Protein AF-A0A968J7J4-F1 (afdb_monomer_lite)

Structure (mmCIF, N/CA/C/O backbone):
data_AF-A0A968J7J4-F1
#
_entry.id   AF-A0A968J7J4-F1
#
loop_
_atom_site.group_PDB
_atom_site.id
_atom_site.type_symbol
_atom_site.label_atom_id
_atom_site.label_alt_id
_atom_site.label_comp_id
_atom_site.label_asym_id
_atom_site.label_entity_id
_atom_site.label_seq_id
_atom_site.pdbx_PDB_ins_code
_atom_site.Cartn_x
_atom_site.Cartn_y
_atom_site.Cartn_z
_atom_site.occupancy
_atom_site.B_iso_or_equiv
_atom_site.auth_seq_id
_atom_site.auth_comp_id
_atom_site.auth_asym_id
_atom_site.auth_atom_id
_atom_site.pdbx_PDB_model_num
ATOM 1 N N . MET A 1 1 ? -10.344 0.144 -3.685 1.00 91.56 1 MET A N 1
ATOM 2 C CA . MET A 1 1 ? -10.390 0.322 -2.217 1.00 91.56 1 MET A CA 1
ATOM 3 C C . MET A 1 1 ? -11.624 1.081 -1.724 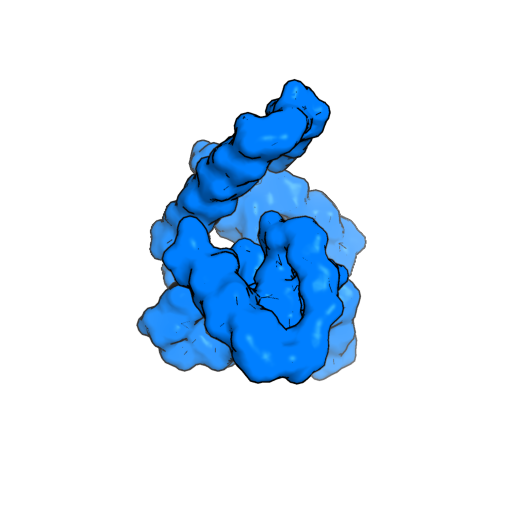1.00 91.56 1 MET A C 1
ATOM 5 O O . MET A 1 1 ? -12.425 0.442 -1.065 1.00 91.56 1 MET A O 1
ATOM 9 N N . ILE A 1 2 ? -11.866 2.361 -2.071 1.00 95.31 2 ILE A N 1
ATOM 10 C CA . ILE A 1 2 ? -13.029 3.132 -1.540 1.00 95.31 2 ILE A CA 1
ATOM 11 C C . ILE A 1 2 ? -14.378 2.411 -1.717 1.00 95.31 2 ILE A C 1
ATOM 13 O O . ILE A 1 2 ? -15.154 2.339 -0.773 1.00 95.31 2 ILE A O 1
ATOM 17 N N . ALA A 1 3 ? -14.653 1.856 -2.903 1.00 95.50 3 ALA A N 1
ATOM 18 C CA . ALA A 1 3 ? -15.902 1.131 -3.153 1.00 95.50 3 ALA A CA 1
ATOM 19 C C . ALA A 1 3 ? -16.084 -0.084 -2.220 1.00 95.50 3 ALA A C 1
ATOM 21 O O . ALA A 1 3 ? -17.166 -0.275 -1.678 1.00 95.50 3 ALA A O 1
ATOM 22 N N . LEU A 1 4 ? -15.013 -0.852 -1.979 1.00 96.12 4 LEU A N 1
ATOM 23 C CA . LEU A 1 4 ? -15.027 -1.977 -1.037 1.00 96.12 4 LEU A CA 1
ATOM 24 C C . LEU A 1 4 ? -15.234 -1.495 0.402 1.00 96.12 4 LEU A C 1
ATOM 26 O O . LEU A 1 4 ? -16.044 -2.065 1.122 1.00 96.12 4 LEU A O 1
ATOM 30 N N . GLY A 1 5 ? -14.553 -0.417 0.804 1.00 96.69 5 GLY A N 1
ATOM 31 C CA . GLY A 1 5 ? -14.724 0.171 2.133 1.00 96.69 5 GLY A CA 1
ATOM 32 C C . GLY A 1 5 ? -16.160 0.635 2.389 1.00 96.69 5 GLY A C 1
ATOM 33 O O . GLY A 1 5 ? -16.713 0.364 3.448 1.00 96.69 5 GLY A O 1
ATOM 34 N N . LYS A 1 6 ? -16.798 1.264 1.396 1.00 97.31 6 LYS A N 1
ATOM 35 C CA . LYS A 1 6 ? -18.212 1.659 1.482 1.00 97.31 6 LYS A CA 1
ATOM 36 C C . LYS A 1 6 ? -19.145 0.462 1.604 1.00 97.31 6 LYS A C 1
ATOM 38 O O . LYS A 1 6 ? -20.071 0.491 2.404 1.00 97.31 6 LYS A O 1
ATOM 43 N N . GLU A 1 7 ? -18.901 -0.591 0.830 1.00 97.81 7 GLU A N 1
ATOM 44 C CA . GLU A 1 7 ? -19.713 -1.804 0.917 1.00 97.81 7 GLU A CA 1
ATOM 45 C C . GLU A 1 7 ? -19.577 -2.483 2.289 1.00 97.81 7 GLU A C 1
ATOM 47 O O . GLU A 1 7 ? -20.571 -2.919 2.861 1.00 97.81 7 GLU A O 1
ATOM 52 N N . LEU A 1 8 ? -18.373 -2.509 2.867 1.00 97.56 8 LEU A N 1
ATOM 53 C CA . LEU A 1 8 ? -18.159 -3.001 4.231 1.00 97.56 8 LEU A CA 1
ATOM 54 C C . LEU A 1 8 ? -18.885 -2.135 5.275 1.00 97.56 8 LEU A C 1
ATOM 56 O O . LEU A 1 8 ? -19.534 -2.685 6.164 1.00 97.56 8 LEU A O 1
ATOM 60 N N . GLN A 1 9 ? -18.859 -0.805 5.141 1.00 97.00 9 GLN A N 1
ATOM 61 C CA . GLN A 1 9 ? -19.650 0.088 6.000 1.00 97.00 9 GLN A CA 1
ATOM 62 C C . GLN A 1 9 ? -21.156 -0.172 5.887 1.00 97.00 9 GLN A C 1
ATOM 64 O O . GLN A 1 9 ? -21.835 -0.261 6.907 1.00 97.00 9 GLN A O 1
ATOM 69 N N . ASN A 1 10 ? -21.680 -0.348 4.670 1.00 97.44 10 ASN A N 1
ATOM 70 C CA . ASN A 1 10 ? -23.095 -0.663 4.447 1.00 97.44 10 ASN A CA 1
ATOM 71 C C . ASN A 1 10 ? -23.509 -1.984 5.109 1.00 97.44 10 ASN A C 1
ATOM 73 O O . ASN A 1 10 ? -24.663 -2.150 5.499 1.00 97.44 10 ASN A O 1
ATOM 77 N N . ARG A 1 11 ? -22.563 -2.916 5.256 1.00 98.00 11 ARG A N 1
ATOM 78 C CA . ARG A 1 11 ? -22.744 -4.187 5.969 1.00 98.00 11 ARG A CA 1
ATOM 79 C C . ARG A 1 11 ? -22.552 -4.077 7.486 1.00 98.00 11 ARG A C 1
ATOM 81 O O . ARG A 1 11 ? -22.654 -5.086 8.173 1.00 98.00 11 ARG A O 1
ATOM 88 N N . GLY A 1 12 ? -22.309 -2.875 8.011 1.00 97.62 12 GLY A N 1
ATOM 89 C CA . GLY A 1 12 ? -22.187 -2.601 9.444 1.00 97.62 12 GLY A CA 1
ATOM 90 C C . GLY A 1 12 ? -20.764 -2.682 10.001 1.00 97.62 12 GLY A C 1
ATOM 91 O O . GLY A 1 12 ? -20.595 -2.610 11.216 1.00 97.62 12 GLY A O 1
ATOM 92 N N . HIS A 1 13 ? -19.737 -2.818 9.155 1.00 98.00 13 HIS A N 1
ATOM 93 C CA . HIS A 1 13 ? -18.345 -2.814 9.608 1.00 98.00 13 HIS A CA 1
ATOM 94 C C . HIS A 1 13 ? -17.822 -1.387 9.816 1.00 98.00 13 HIS A C 1
ATOM 96 O O . HIS A 1 13 ? -18.122 -0.475 9.043 1.00 98.00 13 HIS A O 1
ATOM 102 N N . GLN A 1 14 ? -16.975 -1.195 10.828 1.00 97.12 14 GLN A N 1
ATOM 103 C CA . GLN A 1 14 ? -16.201 0.037 10.967 1.00 97.12 14 GLN A CA 1
ATOM 104 C C . GLN A 1 14 ? -15.004 -0.018 10.018 1.00 97.12 14 GLN A C 1
ATOM 106 O O . GLN A 1 14 ? -14.236 -0.976 10.032 1.00 97.12 14 GLN A O 1
ATOM 111 N N . VAL A 1 15 ? -14.858 1.000 9.168 1.00 97.81 15 VAL A N 1
ATOM 112 C CA . VAL A 1 15 ? -13.812 1.039 8.141 1.00 97.81 15 VAL A CA 1
ATOM 113 C C . VAL A 1 15 ? -12.996 2.310 8.283 1.00 97.81 15 VAL A C 1
ATOM 115 O O . VAL A 1 15 ? -13.523 3.415 8.122 1.00 97.81 15 VAL A O 1
ATOM 118 N N . THR A 1 16 ? -11.697 2.123 8.507 1.00 98.06 16 THR A N 1
ATOM 119 C CA . THR A 1 16 ? -10.691 3.184 8.570 1.00 98.06 16 THR A CA 1
ATOM 120 C C . THR A 1 16 ? -9.667 2.974 7.466 1.00 98.06 16 THR A C 1
ATOM 122 O O . THR A 1 16 ? -9.107 1.891 7.321 1.00 98.06 16 THR A O 1
ATOM 125 N N . VAL A 1 17 ? -9.416 4.014 6.675 1.00 97.75 17 VAL A N 1
ATOM 126 C CA . VAL A 1 17 ? -8.365 4.024 5.656 1.00 97.75 17 VAL A CA 1
ATOM 127 C C . VAL A 1 17 ? -7.104 4.624 6.260 1.00 97.75 17 VAL A C 1
ATOM 129 O O . VAL A 1 17 ? -7.109 5.786 6.666 1.00 97.75 17 VAL A O 1
ATOM 132 N N . ILE A 1 18 ? -6.029 3.838 6.278 1.00 97.44 18 ILE A N 1
ATOM 133 C CA . ILE A 1 18 ? -4.699 4.277 6.705 1.00 97.44 18 ILE A CA 1
ATOM 134 C C . ILE A 1 18 ? -3.864 4.564 5.462 1.00 97.44 18 ILE A C 1
ATOM 136 O O . ILE A 1 18 ? -3.634 3.657 4.664 1.00 97.44 18 ILE A O 1
ATOM 140 N N . ASN A 1 19 ? -3.463 5.818 5.253 1.00 96.38 19 ASN A N 1
ATOM 141 C CA . ASN A 1 19 ? -2.685 6.217 4.076 1.00 96.38 19 ASN A CA 1
ATOM 142 C C . ASN A 1 19 ? -1.997 7.581 4.301 1.00 96.38 19 ASN A C 1
ATOM 144 O O . ASN A 1 19 ? -2.207 8.231 5.326 1.00 96.38 19 ASN A O 1
ATOM 148 N N . LEU A 1 20 ? -1.187 8.027 3.339 1.00 95.75 20 LEU A N 1
ATOM 149 C CA . LEU A 1 20 ? -0.532 9.336 3.348 1.00 95.75 20 LEU A CA 1
ATOM 150 C C . LEU A 1 20 ? -1.551 10.478 3.441 1.00 95.75 20 LEU A C 1
ATOM 152 O O . LEU A 1 20 ? -2.645 10.402 2.864 1.00 95.75 20 LEU A O 1
ATOM 156 N N . VAL A 1 21 ? -1.159 11.559 4.118 1.00 95.94 21 VAL A N 1
ATOM 157 C CA . VAL A 1 21 ? -2.018 12.716 4.436 1.00 95.94 21 VAL A CA 1
ATOM 158 C C . VAL A 1 21 ? -2.683 13.348 3.207 1.00 95.94 21 VAL A C 1
ATOM 160 O O . VAL A 1 21 ? -3.839 13.754 3.274 1.00 95.94 21 VAL A O 1
ATOM 163 N N . ASP A 1 22 ? -2.025 13.336 2.046 1.00 95.88 22 ASP A N 1
ATOM 164 C CA . ASP A 1 22 ? -2.585 13.866 0.792 1.00 95.88 22 ASP A CA 1
ATOM 165 C C . ASP A 1 22 ? -3.872 13.168 0.339 1.00 95.88 22 ASP A C 1
ATOM 167 O O . ASP A 1 22 ? -4.680 13.734 -0.398 1.00 95.88 22 ASP A O 1
ATOM 171 N N . SER A 1 23 ? -4.090 11.926 0.768 1.00 95.06 23 SER A N 1
ATOM 172 C CA . SER A 1 23 ? -5.304 11.188 0.427 1.00 95.06 23 SER A CA 1
ATOM 173 C C . SER A 1 23 ? -6.503 11.547 1.315 1.00 95.06 23 SER A C 1
ATOM 175 O O . SER A 1 23 ? -7.639 11.229 0.949 1.00 95.06 23 SER A O 1
ATOM 177 N N . GLN A 1 24 ? -6.280 12.241 2.439 1.00 96.12 24 GLN A N 1
ATOM 178 C CA . GLN A 1 24 ? -7.277 12.507 3.478 1.00 96.12 24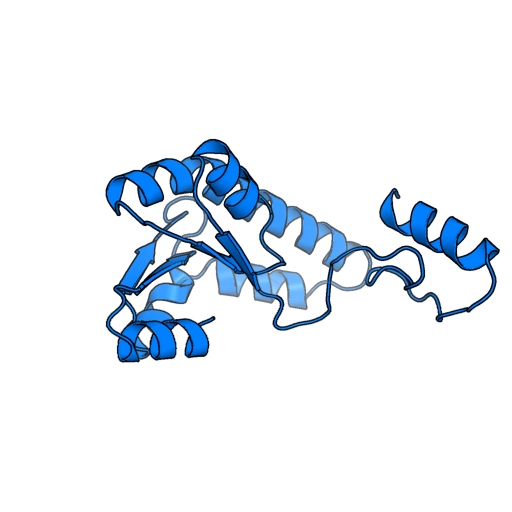 GLN A CA 1
ATOM 179 C C . GLN A 1 24 ? -8.558 13.128 2.927 1.00 96.12 24 GLN A C 1
ATOM 181 O O . GLN A 1 24 ? -9.653 12.623 3.178 1.00 96.12 24 GLN A O 1
ATOM 186 N N . GLU A 1 25 ? -8.439 14.200 2.141 1.00 95.31 25 GLU A N 1
ATOM 187 C CA . GLU A 1 25 ? -9.603 14.919 1.621 1.00 95.31 25 GLU A CA 1
ATOM 188 C C . GLU A 1 25 ? -10.492 14.003 0.767 1.00 95.31 25 GLU A C 1
ATOM 190 O O . GLU A 1 25 ? -11.717 13.986 0.912 1.00 95.31 25 GLU A O 1
ATOM 195 N N . LYS A 1 26 ? -9.876 13.178 -0.087 1.00 95.38 26 LYS A N 1
ATOM 196 C CA . LYS A 1 26 ? -10.586 12.220 -0.942 1.00 95.38 26 LYS A CA 1
ATOM 197 C C . LYS A 1 26 ? -11.308 11.150 -0.120 1.00 95.38 26 LYS A C 1
ATOM 199 O O . LYS A 1 26 ? -12.429 10.780 -0.469 1.00 95.38 26 LYS A O 1
ATOM 204 N N . ILE A 1 27 ? -10.683 10.656 0.949 1.00 97.00 27 ILE A N 1
ATOM 205 C CA . ILE A 1 27 ? -11.273 9.641 1.830 1.00 97.00 27 ILE A CA 1
ATOM 206 C C . ILE A 1 27 ? -12.441 10.224 2.632 1.00 97.00 27 ILE A C 1
ATOM 208 O O . ILE A 1 27 ? -13.523 9.634 2.628 1.00 97.00 27 ILE A O 1
ATOM 212 N N . ILE A 1 28 ? -12.285 11.411 3.220 1.00 95.25 28 ILE A N 1
ATOM 213 C CA . ILE A 1 28 ? -13.347 12.069 3.996 1.00 95.25 28 ILE A CA 1
ATOM 214 C C . ILE A 1 28 ? -14.556 12.392 3.110 1.00 95.25 28 ILE A C 1
ATOM 216 O O . ILE A 1 28 ? -15.691 12.107 3.489 1.00 95.25 28 ILE A O 1
ATOM 220 N N . ARG A 1 29 ? -14.337 12.889 1.882 1.00 96.56 29 ARG A N 1
ATOM 221 C CA . ARG A 1 29 ? -15.413 13.097 0.888 1.00 96.56 29 ARG A CA 1
ATOM 222 C C . ARG A 1 29 ? -16.156 11.808 0.524 1.00 96.56 29 ARG A C 1
ATOM 224 O O . ARG A 1 29 ? -17.264 11.859 -0.001 1.00 96.56 29 ARG A O 1
ATOM 231 N N . SER A 1 30 ? -15.550 10.650 0.780 1.00 94.38 30 SER A N 1
ATOM 232 C CA . SER A 1 30 ? -16.166 9.340 0.582 1.00 94.38 30 SER A CA 1
ATOM 233 C C . SER A 1 30 ? -16.859 8.780 1.831 1.00 94.38 30 SER A C 1
ATOM 235 O O . SER A 1 30 ? -17.340 7.654 1.769 1.00 94.38 30 SER A O 1
ATOM 237 N N . SER A 1 31 ? -16.956 9.556 2.918 1.00 94.88 31 SER A N 1
ATOM 238 C CA . SER A 1 31 ? -17.579 9.167 4.197 1.00 94.88 31 SER A CA 1
ATOM 239 C C . SER A 1 31 ? -16.905 7.978 4.899 1.00 94.88 31 SER A C 1
ATOM 241 O O . SER A 1 31 ? -17.505 7.324 5.749 1.00 94.88 31 SER A O 1
ATOM 243 N N . LEU A 1 32 ? -15.642 7.709 4.564 1.00 97.19 32 LEU A N 1
ATOM 244 C CA . LEU A 1 32 ? -14.803 6.728 5.249 1.00 97.19 32 LEU A CA 1
ATOM 245 C C . LEU A 1 32 ? -13.981 7.422 6.339 1.00 97.19 32 LEU A C 1
ATOM 247 O O . LEU A 1 32 ? -13.584 8.579 6.174 1.00 97.19 32 LEU A O 1
ATOM 251 N N . HIS A 1 33 ? -13.686 6.711 7.430 1.00 97.12 33 HIS A N 1
ATOM 252 C CA . HIS A 1 33 ? -12.737 7.209 8.423 1.00 97.12 33 HIS A CA 1
ATOM 253 C C . HIS A 1 33 ? -11.327 7.202 7.834 1.00 97.12 33 HIS A C 1
ATOM 255 O O . HIS A 1 33 ? -10.975 6.330 7.037 1.00 97.12 33 HIS A O 1
ATOM 261 N N . PHE A 1 34 ? -10.518 8.180 8.226 1.00 97.81 34 PHE A N 1
ATOM 262 C CA . PHE A 1 34 ? -9.148 8.332 7.762 1.00 97.81 34 PHE A CA 1
ATOM 263 C C . PHE A 1 34 ? -8.198 8.400 8.951 1.00 97.81 34 PHE A C 1
ATOM 265 O O . PHE A 1 34 ? -8.491 9.086 9.931 1.00 97.81 34 PHE A O 1
ATOM 272 N N . PHE A 1 35 ? -7.062 7.718 8.841 1.00 97.62 35 PHE A N 1
ATOM 273 C CA . PHE A 1 35 ? -5.982 7.787 9.812 1.00 97.62 35 PHE A CA 1
ATOM 274 C C . PHE A 1 35 ? -4.649 8.005 9.074 1.00 97.62 35 PHE A C 1
ATOM 276 O O . PHE A 1 35 ? -4.277 7.170 8.247 1.00 97.62 35 PHE A O 1
ATOM 283 N N . PRO A 1 36 ? -3.928 9.111 9.319 1.00 96.50 36 PRO A N 1
ATOM 284 C CA . PRO A 1 36 ? -2.729 9.436 8.556 1.00 96.50 36 PRO A CA 1
ATOM 285 C C . PRO A 1 36 ? -1.520 8.575 8.946 1.00 96.50 36 PRO A C 1
ATOM 287 O O . PRO A 1 36 ? -1.376 8.140 10.090 1.00 96.50 36 PRO A O 1
ATOM 290 N N . VAL A 1 37 ? -0.610 8.401 7.988 1.00 96.25 37 VAL A N 1
ATOM 291 C CA . VAL A 1 37 ? 0.777 7.958 8.203 1.00 96.25 37 VAL A CA 1
ATOM 292 C C . VAL A 1 37 ? 1.738 8.848 7.422 1.00 96.25 37 VAL A C 1
ATOM 294 O O . VAL A 1 37 ? 1.363 9.417 6.393 1.00 96.25 37 VAL A O 1
ATOM 297 N N . GLY A 1 38 ? 2.981 8.958 7.896 1.00 94.88 38 GLY A N 1
ATOM 298 C CA . GLY A 1 38 ? 4.041 9.655 7.168 1.00 94.88 38 GLY A CA 1
ATOM 299 C C . GLY A 1 38 ? 3.863 11.164 7.110 1.00 94.88 38 GLY A C 1
ATOM 300 O O . GLY A 1 38 ? 4.373 11.790 6.193 1.00 94.88 38 GLY A O 1
ATOM 301 N N . GLU A 1 39 ? 3.159 11.770 8.068 1.00 94.69 39 GLU A N 1
ATOM 302 C CA . GLU A 1 39 ? 2.901 13.220 8.083 1.00 94.69 39 GLU A CA 1
ATOM 303 C C . GLU A 1 39 ? 4.194 14.052 8.084 1.00 94.69 39 GLU A C 1
ATOM 305 O O . GLU A 1 39 ? 4.214 15.174 7.579 1.00 94.69 39 GLU A O 1
ATOM 310 N N . LYS A 1 40 ? 5.279 13.500 8.644 1.00 93.88 40 LYS A N 1
ATOM 311 C CA . LYS A 1 40 ? 6.605 14.134 8.676 1.00 93.88 40 LYS A CA 1
ATOM 312 C C . LYS A 1 40 ? 7.383 13.936 7.376 1.00 93.88 40 LYS A C 1
ATOM 314 O O . LYS A 1 40 ? 7.986 14.887 6.890 1.00 93.88 40 LYS A O 1
ATOM 319 N N . ASP A 1 41 ? 7.385 12.714 6.847 1.00 94.12 41 ASP A N 1
ATOM 320 C CA . ASP A 1 41 ? 8.181 12.335 5.672 1.00 94.12 41 ASP A CA 1
ATOM 321 C C . ASP A 1 41 ? 7.506 12.741 4.351 1.00 94.12 41 ASP A C 1
ATOM 323 O O . ASP A 1 41 ? 8.179 13.068 3.376 1.00 94.12 41 ASP A O 1
ATOM 327 N N . PHE A 1 42 ? 6.173 12.757 4.337 1.00 95.94 42 PHE A N 1
ATOM 328 C CA . PHE A 1 42 ? 5.314 13.102 3.208 1.00 95.94 42 PHE A CA 1
ATOM 329 C C . PHE A 1 42 ? 4.226 14.094 3.653 1.00 95.94 42 PHE A C 1
ATOM 331 O O . PHE A 1 42 ? 3.047 13.733 3.717 1.00 95.94 42 PHE A O 1
ATOM 338 N N . PRO A 1 43 ? 4.587 15.353 3.966 1.00 95.88 43 PRO A N 1
ATOM 339 C CA . PRO A 1 43 ? 3.609 16.391 4.275 1.00 95.88 43 PRO A CA 1
ATOM 340 C C . PRO A 1 43 ? 2.685 16.675 3.081 1.00 95.88 43 PRO A C 1
ATOM 342 O O . PRO A 1 43 ? 2.945 16.258 1.949 1.00 95.88 43 PRO A O 1
ATOM 345 N N . ILE A 1 44 ? 1.619 17.440 3.326 1.00 95.88 44 ILE A N 1
ATOM 346 C CA . ILE A 1 44 ? 0.643 17.811 2.294 1.00 95.88 44 ILE A CA 1
ATOM 347 C C . ILE A 1 44 ? 1.345 18.417 1.062 1.00 95.88 44 ILE A C 1
ATOM 349 O O . ILE A 1 44 ? 2.159 19.332 1.181 1.00 95.88 44 ILE A O 1
ATOM 353 N N . GLY A 1 45 ? 1.017 17.909 -0.125 1.00 96.19 45 GLY A N 1
ATOM 354 C CA . GLY A 1 45 ? 1.591 18.270 -1.422 1.00 96.19 45 GLY A CA 1
ATOM 355 C C . GLY A 1 45 ? 2.687 17.321 -1.921 1.00 96.19 45 GLY A C 1
ATOM 356 O O . GLY A 1 45 ? 3.009 17.352 -3.114 1.00 96.19 45 GLY A O 1
ATOM 357 N N . SER A 1 46 ? 3.228 16.449 -1.064 1.00 95.88 46 SER A N 1
ATOM 358 C CA . SER A 1 46 ? 4.337 15.548 -1.419 1.00 95.88 46 SER A CA 1
ATOM 359 C C . SER A 1 46 ? 3.970 14.594 -2.551 1.00 95.88 46 SER A C 1
ATOM 361 O O . SER A 1 46 ? 4.752 14.390 -3.479 1.00 95.88 46 SER A O 1
ATOM 363 N N . THR A 1 47 ? 2.753 14.049 -2.540 1.00 93.88 47 THR A N 1
ATOM 364 C CA . THR A 1 47 ? 2.279 13.125 -3.580 1.00 93.88 47 THR A CA 1
ATOM 365 C C . THR A 1 47 ? 2.293 13.803 -4.945 1.00 93.88 47 THR A C 1
ATOM 367 O O . THR A 1 47 ? 2.836 13.256 -5.904 1.00 93.88 47 THR A O 1
ATOM 370 N N . GLN A 1 48 ? 1.762 15.026 -5.040 1.00 95.25 48 GLN A N 1
ATOM 371 C CA . GLN A 1 48 ? 1.751 15.773 -6.297 1.00 95.25 48 GLN A CA 1
ATOM 372 C C . GLN A 1 48 ? 3.172 16.124 -6.756 1.00 95.25 48 GLN A C 1
ATOM 374 O O . GLN A 1 48 ? 3.468 16.044 -7.947 1.00 95.25 48 GLN A O 1
ATOM 379 N N . GLN A 1 49 ? 4.065 16.478 -5.829 1.00 96.69 49 GLN A N 1
ATOM 380 C CA . GLN A 1 49 ? 5.466 16.752 -6.140 1.00 96.69 49 GLN A CA 1
ATOM 381 C C . GLN A 1 49 ? 6.166 15.522 -6.738 1.00 96.69 49 GLN A C 1
ATOM 383 O O . GLN A 1 49 ? 6.817 15.633 -7.781 1.00 96.69 49 GLN A O 1
ATOM 388 N N . HIS A 1 50 ? 6.002 14.351 -6.119 1.00 96.12 50 HIS A N 1
ATOM 389 C CA . HIS A 1 50 ? 6.571 13.098 -6.613 1.00 96.12 50 HIS A CA 1
ATOM 390 C C . HIS A 1 50 ? 5.983 12.695 -7.968 1.00 96.12 50 HIS A C 1
ATOM 392 O O . HIS A 1 50 ? 6.734 12.319 -8.867 1.00 96.12 50 HIS A O 1
ATOM 398 N N . LEU A 1 51 ? 4.668 12.844 -8.156 1.00 94.69 51 LEU A N 1
ATOM 399 C CA . LEU A 1 51 ? 4.013 12.582 -9.440 1.00 94.69 51 LEU A CA 1
ATOM 400 C C . LEU A 1 51 ? 4.510 13.524 -10.544 1.00 94.69 51 LEU A C 1
ATOM 402 O O . LEU A 1 51 ? 4.803 13.065 -11.646 1.00 94.69 51 LEU A O 1
ATOM 406 N N . ASN A 1 52 ? 4.678 14.817 -10.251 1.00 97.12 52 ASN A N 1
ATOM 407 C CA . ASN A 1 52 ? 5.235 15.783 -11.202 1.00 97.12 52 ASN A CA 1
ATOM 408 C C . ASN A 1 52 ? 6.673 15.425 -11.588 1.00 97.12 52 ASN A C 1
ATOM 410 O O . ASN A 1 52 ? 7.037 15.490 -12.762 1.00 97.12 52 ASN A O 1
ATOM 414 N N . ARG A 1 53 ? 7.496 15.025 -10.609 1.00 96.88 53 ARG A N 1
ATOM 415 C CA . ARG A 1 53 ? 8.870 14.591 -10.874 1.00 96.88 53 ARG A CA 1
ATOM 416 C C . ARG A 1 53 ? 8.891 13.337 -11.740 1.00 96.88 53 ARG A C 1
ATOM 418 O O . ARG A 1 53 ? 9.626 13.318 -12.721 1.00 96.88 53 ARG A O 1
ATOM 425 N N . LEU A 1 54 ? 8.081 12.335 -11.404 1.00 96.00 54 LEU A N 1
ATOM 426 C CA . LEU A 1 54 ? 7.975 11.094 -12.167 1.00 96.00 54 LEU A CA 1
ATOM 427 C C . LEU A 1 54 ? 7.506 11.356 -13.607 1.00 96.00 54 LEU A C 1
ATOM 429 O O . LEU A 1 54 ? 8.087 10.806 -14.534 1.00 96.00 54 LEU A O 1
ATOM 433 N N . GLY A 1 55 ? 6.528 12.246 -13.806 1.00 96.44 55 GLY A N 1
ATOM 434 C CA . GLY A 1 55 ? 6.030 12.626 -15.134 1.00 96.44 55 GLY A CA 1
ATOM 435 C C . GLY A 1 55 ? 7.057 13.344 -16.021 1.00 96.44 55 GLY A C 1
ATOM 436 O O . GLY A 1 55 ? 6.902 13.361 -17.239 1.00 96.44 55 GLY A O 1
ATOM 437 N N . GLY A 1 56 ? 8.117 13.907 -15.433 1.00 97.12 56 GLY A N 1
ATOM 438 C CA . GLY A 1 56 ? 9.257 14.472 -16.161 1.00 97.12 56 GLY A CA 1
ATOM 439 C C . GLY A 1 56 ? 10.358 13.460 -16.506 1.00 97.12 56 GLY A C 1
ATOM 440 O O . GLY A 1 56 ? 11.341 13.836 -17.143 1.00 97.12 56 GLY A O 1
ATOM 441 N N . LEU A 1 57 ? 10.233 12.201 -16.074 1.00 97.69 57 LEU A N 1
ATOM 442 C CA . LEU A 1 57 ? 11.197 11.127 -16.321 1.00 97.69 57 LEU A CA 1
ATOM 443 C C . LEU A 1 57 ? 10.646 10.129 -17.347 1.00 97.69 57 LEU A C 1
ATOM 445 O O . LEU A 1 57 ? 9.440 9.996 -17.532 1.00 97.69 57 LEU A O 1
ATOM 449 N N . THR A 1 58 ? 11.537 9.384 -18.005 1.00 95.75 58 THR A N 1
ATOM 450 C CA . THR A 1 58 ? 11.162 8.304 -18.933 1.00 95.75 58 THR A CA 1
ATOM 451 C C . THR A 1 58 ? 12.092 7.098 -18.789 1.00 95.75 58 THR A C 1
ATOM 453 O O . THR A 1 58 ? 13.190 7.208 -18.239 1.00 95.75 58 THR A O 1
ATOM 456 N N . GLY A 1 59 ? 11.646 5.934 -19.273 1.00 91.56 59 GLY A N 1
ATOM 457 C CA . GLY A 1 59 ? 12.447 4.707 -19.308 1.00 91.56 59 GLY A CA 1
ATOM 458 C C . GLY A 1 59 ? 12.980 4.283 -17.934 1.00 91.56 59 GLY A C 1
ATOM 459 O O . GLY A 1 59 ? 12.263 4.338 -16.936 1.00 91.56 59 GLY A O 1
ATOM 460 N N . ILE A 1 60 ? 14.251 3.872 -17.893 1.00 91.06 60 ILE A N 1
ATOM 461 C CA . ILE A 1 60 ? 14.916 3.351 -16.686 1.00 91.06 60 ILE A CA 1
ATOM 462 C C . ILE A 1 60 ? 14.935 4.391 -15.558 1.00 91.06 60 ILE A C 1
ATOM 464 O O . ILE A 1 60 ? 14.650 4.045 -14.419 1.00 91.06 60 ILE A O 1
ATOM 468 N N . ALA A 1 61 ? 15.158 5.672 -15.865 1.00 94.81 61 ALA A N 1
ATOM 469 C CA . ALA A 1 61 ? 15.193 6.720 -14.844 1.00 94.81 61 ALA A CA 1
ATOM 470 C C . ALA A 1 61 ? 13.838 6.893 -14.129 1.00 94.81 61 ALA A C 1
ATOM 472 O O . ALA A 1 61 ? 13.795 7.126 -12.922 1.00 94.81 61 ALA A O 1
ATOM 473 N N . ALA A 1 62 ? 12.721 6.760 -14.856 1.00 95.38 62 ALA A N 1
ATOM 474 C CA . ALA A 1 62 ? 11.389 6.775 -14.249 1.00 95.38 62 ALA A CA 1
ATOM 475 C C . ALA A 1 62 ? 11.159 5.537 -13.368 1.00 95.38 62 ALA A C 1
ATOM 477 O O . ALA A 1 62 ? 10.602 5.649 -12.278 1.00 95.38 62 ALA A O 1
ATOM 478 N N . PHE A 1 63 ? 11.623 4.370 -13.822 1.00 90.88 63 PHE A N 1
ATOM 479 C CA . PHE A 1 63 ? 11.514 3.114 -13.085 1.00 90.88 63 PHE A CA 1
ATOM 480 C C . PHE A 1 63 ? 12.320 3.129 -11.775 1.00 90.88 63 PHE A C 1
ATOM 482 O O . PHE A 1 63 ? 11.772 2.833 -10.716 1.00 90.88 63 PHE A O 1
ATOM 489 N N . GLU A 1 64 ? 13.584 3.555 -11.813 1.00 92.81 64 GLU A N 1
ATOM 490 C CA . GLU A 1 64 ? 14.434 3.707 -10.622 1.00 92.81 64 GLU A CA 1
ATOM 491 C C . GLU A 1 64 ? 13.844 4.707 -9.619 1.00 92.81 64 GLU A C 1
ATOM 493 O O . GLU A 1 64 ? 13.851 4.474 -8.404 1.00 92.81 64 GLU A O 1
ATOM 498 N N . TYR A 1 65 ? 13.283 5.814 -10.118 1.00 96.38 65 TYR A N 1
ATOM 499 C CA . TYR A 1 65 ? 12.615 6.795 -9.267 1.00 96.38 65 TYR A CA 1
ATOM 500 C C . TYR A 1 65 ? 11.363 6.215 -8.604 1.00 96.38 65 TYR A C 1
ATOM 502 O O . TYR A 1 65 ? 11.125 6.455 -7.421 1.00 96.38 65 TYR A O 1
ATOM 510 N N . MET A 1 66 ? 10.591 5.409 -9.337 1.00 93.00 66 MET A N 1
ATOM 511 C CA . MET A 1 66 ? 9.428 4.712 -8.796 1.00 93.00 66 MET A CA 1
ATOM 512 C C . MET A 1 66 ? 9.834 3.730 -7.688 1.00 93.00 66 MET A C 1
ATOM 514 O O . MET A 1 66 ? 9.246 3.784 -6.613 1.00 93.00 66 MET A O 1
ATOM 518 N N . ILE A 1 67 ? 10.875 2.911 -7.889 1.00 92.06 67 ILE A N 1
ATOM 519 C CA . ILE A 1 67 ? 11.418 2.024 -6.839 1.00 92.06 67 ILE A CA 1
ATOM 520 C C . ILE A 1 67 ? 11.811 2.830 -5.598 1.00 92.06 67 ILE A C 1
ATOM 522 O O . ILE A 1 67 ? 11.429 2.482 -4.483 1.00 92.06 67 ILE A O 1
ATOM 526 N N . THR A 1 68 ? 12.537 3.934 -5.788 1.00 94.88 68 THR A N 1
ATOM 527 C CA . THR A 1 68 ? 12.945 4.820 -4.687 1.00 94.88 68 THR A CA 1
ATOM 528 C C . THR A 1 68 ? 11.734 5.336 -3.903 1.00 94.88 68 THR A C 1
ATOM 530 O O . THR A 1 68 ? 11.769 5.373 -2.673 1.00 94.88 68 THR A O 1
ATOM 533 N N . LEU A 1 69 ? 10.650 5.698 -4.596 1.00 94.50 69 LEU A N 1
ATOM 534 C CA . LEU A 1 69 ? 9.419 6.178 -3.972 1.00 94.50 69 LEU A CA 1
ATOM 535 C C . LEU A 1 69 ? 8.702 5.070 -3.185 1.00 94.50 69 LEU A C 1
ATOM 537 O O . LEU A 1 69 ? 8.319 5.302 -2.040 1.00 94.50 69 LEU A O 1
ATOM 541 N N . PHE A 1 70 ? 8.593 3.863 -3.750 1.00 93.56 70 PHE A N 1
ATOM 542 C CA . PHE A 1 70 ? 8.037 2.700 -3.049 1.00 93.56 70 PHE A CA 1
ATOM 543 C C . PHE A 1 70 ? 8.821 2.373 -1.775 1.00 93.56 70 PHE A C 1
ATOM 545 O O . PHE A 1 70 ? 8.217 2.223 -0.719 1.00 93.56 70 PHE A O 1
ATOM 552 N N . LEU A 1 71 ? 10.157 2.359 -1.832 1.00 94.62 71 LEU A N 1
ATOM 553 C CA . LEU A 1 71 ? 10.999 2.118 -0.654 1.00 94.62 71 LEU A CA 1
ATOM 554 C C . LEU A 1 71 ? 10.816 3.188 0.432 1.00 94.62 71 LEU A C 1
ATOM 556 O O . LEU A 1 71 ? 10.861 2.881 1.625 1.00 94.62 71 LEU A O 1
ATOM 560 N N . ALA A 1 72 ? 10.623 4.447 0.036 1.00 95.06 72 ALA A N 1
ATOM 561 C CA . ALA A 1 72 ? 10.376 5.535 0.974 1.00 95.06 72 ALA A CA 1
ATOM 562 C C . ALA A 1 72 ? 8.993 5.409 1.640 1.00 95.06 72 ALA A C 1
ATOM 564 O O . ALA A 1 72 ? 8.886 5.586 2.854 1.00 95.06 72 ALA A O 1
ATOM 565 N N . TRP A 1 73 ? 7.954 5.036 0.884 1.00 95.06 73 TRP A N 1
ATOM 566 C CA . TRP A 1 73 ? 6.635 4.724 1.443 1.00 95.06 73 TRP A CA 1
ATOM 567 C C . TRP A 1 73 ? 6.678 3.511 2.369 1.00 95.06 73 TRP A C 1
ATOM 569 O O . TRP A 1 73 ? 6.187 3.587 3.493 1.00 95.06 73 TRP A O 1
ATOM 579 N N . ASP A 1 74 ? 7.303 2.414 1.941 1.00 95.69 74 ASP A N 1
ATOM 580 C CA . ASP A 1 74 ? 7.424 1.197 2.743 1.00 95.69 74 ASP A CA 1
ATOM 581 C C . ASP A 1 74 ? 8.129 1.474 4.074 1.00 95.69 74 ASP A C 1
ATOM 583 O O . ASP A 1 74 ? 7.695 0.981 5.111 1.00 95.69 74 ASP A O 1
ATOM 587 N N . ARG A 1 75 ? 9.157 2.333 4.088 1.00 96.31 75 ARG A N 1
ATOM 588 C CA . ARG A 1 75 ? 9.815 2.759 5.331 1.00 96.31 75 ARG A CA 1
ATOM 589 C C . ARG A 1 75 ? 8.850 3.444 6.300 1.00 96.31 75 ARG A C 1
ATOM 591 O O . ARG A 1 75 ? 8.893 3.149 7.490 1.00 96.31 75 ARG A O 1
ATOM 598 N N . VAL A 1 76 ? 7.984 4.330 5.809 1.00 96.31 76 VAL A N 1
ATOM 599 C CA . VAL A 1 76 ? 6.953 4.975 6.638 1.00 96.31 76 VAL A CA 1
ATOM 600 C C . VAL A 1 76 ? 5.999 3.935 7.215 1.00 96.31 76 VAL A C 1
ATOM 602 O O . VAL A 1 76 ? 5.755 3.930 8.421 1.00 96.31 76 VAL A O 1
ATOM 605 N N . TYR A 1 77 ? 5.491 3.024 6.382 1.00 97.00 77 TYR A N 1
ATOM 606 C CA . TYR A 1 77 ? 4.573 1.985 6.844 1.00 97.00 77 TYR A CA 1
ATOM 607 C C . TYR A 1 77 ? 5.233 1.057 7.869 1.00 97.00 77 TYR A C 1
ATOM 609 O O . TYR A 1 77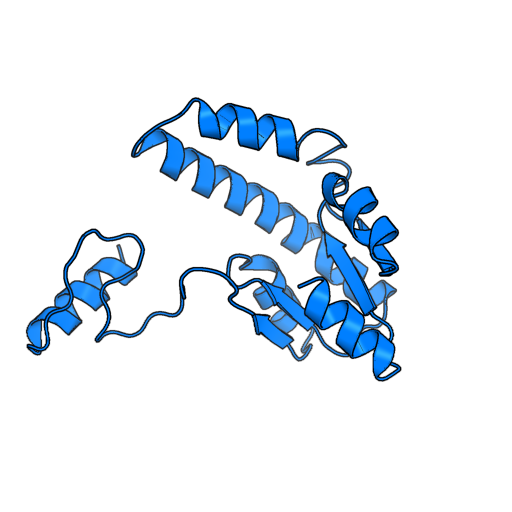 ? 4.644 0.811 8.916 1.00 97.00 77 TYR A O 1
ATOM 617 N N . LEU A 1 78 ? 6.463 0.599 7.635 1.00 97.06 78 LEU A N 1
ATOM 618 C CA . LEU A 1 78 ? 7.188 -0.248 8.590 1.00 97.06 78 LEU A CA 1
ATOM 619 C C . LEU A 1 78 ? 7.423 0.449 9.938 1.00 97.06 78 LEU A C 1
ATOM 621 O O . LEU A 1 78 ? 7.391 -0.214 10.972 1.00 97.06 78 LEU A O 1
ATOM 625 N N . ASN A 1 79 ? 7.636 1.767 9.935 1.00 96.62 79 ASN A N 1
ATOM 626 C CA . ASN A 1 79 ? 7.890 2.534 11.153 1.00 96.62 79 ASN A CA 1
ATOM 627 C C . ASN A 1 79 ? 6.617 2.871 11.937 1.00 96.62 79 ASN A C 1
ATOM 629 O O . ASN A 1 79 ? 6.641 2.867 13.163 1.00 96.62 79 ASN A O 1
ATOM 633 N N . GLU A 1 80 ? 5.523 3.214 11.253 1.00 97.56 80 GLU A N 1
ATOM 634 C CA . GLU A 1 80 ? 4.340 3.784 11.910 1.00 97.56 80 GLU A CA 1
ATOM 635 C C . GLU A 1 80 ? 3.146 2.830 11.982 1.00 97.56 80 GLU A C 1
ATOM 637 O O . GLU A 1 80 ? 2.347 2.913 12.919 1.00 97.56 80 GLU A O 1
ATOM 642 N N . LEU A 1 81 ? 2.979 1.944 10.994 1.00 97.50 81 LEU A N 1
ATOM 643 C CA . LEU A 1 81 ? 1.723 1.219 10.803 1.00 97.50 81 LEU A CA 1
ATOM 644 C C . LEU A 1 81 ? 1.417 0.290 11.976 1.00 97.50 81 LEU A C 1
ATOM 646 O O . LEU A 1 81 ? 0.272 0.248 12.413 1.00 97.50 81 LEU A O 1
ATOM 650 N N . ALA A 1 82 ? 2.418 -0.409 12.519 1.00 97.44 82 ALA A N 1
ATOM 651 C CA . ALA A 1 82 ? 2.203 -1.355 13.613 1.00 97.44 82 ALA A CA 1
ATOM 652 C C . ALA A 1 82 ? 1.537 -0.686 14.828 1.00 97.44 82 ALA A C 1
ATOM 654 O O . ALA A 1 82 ? 0.565 -1.203 15.381 1.00 97.44 82 ALA A O 1
ATOM 655 N N . ASP A 1 83 ? 2.008 0.504 15.200 1.00 96.94 83 ASP A N 1
ATOM 656 C CA . ASP A 1 83 ? 1.445 1.262 16.315 1.00 96.94 83 ASP A CA 1
ATOM 657 C C . ASP A 1 83 ? 0.069 1.842 15.974 1.00 96.94 83 ASP A C 1
ATOM 659 O O . ASP A 1 83 ? -0.814 1.867 16.835 1.00 96.94 83 ASP A O 1
ATOM 663 N N . ARG A 1 84 ? -0.165 2.242 14.714 1.00 96.50 84 ARG A N 1
ATOM 664 C CA . ARG A 1 84 ? -1.497 2.696 14.270 1.00 96.50 84 ARG A CA 1
ATOM 665 C C . ARG A 1 84 ? -2.526 1.577 14.363 1.00 96.50 84 ARG A C 1
ATOM 667 O O . ARG A 1 84 ? -3.619 1.797 14.877 1.00 96.50 84 ARG A O 1
ATOM 674 N N . LEU A 1 85 ? -2.173 0.380 13.902 1.00 97.62 85 LEU A N 1
ATOM 675 C CA . LEU A 1 85 ? -3.059 -0.782 13.920 1.00 97.62 85 LEU A CA 1
ATOM 676 C C . LEU A 1 85 ? -3.414 -1.202 15.347 1.00 97.62 85 LEU A C 1
ATOM 678 O O . LEU A 1 85 ? -4.587 -1.438 15.630 1.00 97.62 85 LEU A O 1
ATOM 682 N N . ARG A 1 86 ? -2.439 -1.208 16.265 1.00 96.56 86 ARG A N 1
ATOM 683 C CA . ARG A 1 86 ? -2.692 -1.470 17.693 1.00 96.56 86 ARG A CA 1
ATOM 684 C C . ARG A 1 86 ? -3.588 -0.415 18.328 1.00 96.56 86 ARG A C 1
ATOM 686 O O . ARG A 1 86 ? -4.486 -0.766 19.083 1.00 96.56 86 ARG A O 1
ATOM 693 N N . HIS A 1 87 ? -3.354 0.862 18.025 1.00 96.31 87 HIS A N 1
ATOM 694 C CA . HIS A 1 87 ? -4.174 1.956 18.542 1.00 96.31 87 HIS A CA 1
ATOM 695 C C . HIS A 1 87 ? -5.631 1.860 18.072 1.00 96.31 87 HIS A C 1
ATOM 697 O O . HIS A 1 87 ? -6.544 2.118 18.851 1.00 96.31 87 HIS A O 1
ATOM 703 N N . LEU A 1 88 ? -5.839 1.478 16.810 1.00 96.56 88 LEU A N 1
ATOM 704 C CA . LEU A 1 88 ? -7.166 1.322 16.220 1.00 96.56 88 LEU A CA 1
ATOM 705 C C . LEU A 1 88 ? -7.864 0.018 16.627 1.00 96.56 88 LEU A C 1
ATOM 707 O O . LEU A 1 88 ? -9.083 -0.051 16.515 1.00 96.56 88 LEU A O 1
ATOM 711 N N . GLY A 1 89 ? -7.118 -0.996 17.080 1.00 96.31 89 GLY A N 1
ATOM 712 C CA . GLY A 1 89 ? -7.675 -2.293 17.470 1.00 96.31 89 GLY A CA 1
ATOM 713 C C . GLY A 1 89 ? -8.389 -2.996 16.316 1.00 96.31 89 GLY A C 1
ATOM 714 O O . GLY A 1 89 ? -9.511 -3.456 16.487 1.00 96.31 89 GLY A O 1
ATOM 715 N N . VAL A 1 90 ? -7.780 -3.010 15.125 1.00 97.06 90 VAL A N 1
ATOM 716 C CA . VAL A 1 90 ? -8.410 -3.597 13.931 1.00 97.06 90 VAL A CA 1
ATOM 717 C C . VAL A 1 90 ? -8.442 -5.125 13.987 1.00 97.06 90 VAL A C 1
ATOM 719 O O . VAL A 1 90 ? -7.491 -5.752 14.446 1.00 97.06 90 VAL A O 1
ATOM 722 N N . ASP A 1 91 ? -9.497 -5.720 13.430 1.00 97.69 91 ASP A N 1
ATOM 723 C CA . ASP A 1 91 ? -9.650 -7.180 13.354 1.00 97.69 91 ASP A CA 1
ATOM 724 C C . ASP A 1 91 ? -9.118 -7.786 12.043 1.00 97.69 91 ASP A C 1
ATOM 726 O O . ASP A 1 91 ? -8.846 -8.982 11.973 1.00 97.69 91 ASP A O 1
ATOM 730 N N . PHE A 1 92 ? -9.035 -6.987 10.972 1.00 97.25 92 PHE A N 1
ATOM 731 C CA . PHE A 1 92 ? -8.737 -7.457 9.615 1.00 97.25 92 PHE A CA 1
ATOM 732 C C . PHE A 1 92 ? -8.233 -6.322 8.711 1.00 97.25 92 PHE A C 1
ATOM 734 O O . PHE A 1 92 ? -8.642 -5.169 8.871 1.00 97.25 92 PHE A O 1
ATOM 741 N N . LEU A 1 93 ? -7.396 -6.643 7.717 1.00 97.94 93 LEU A N 1
ATOM 742 C CA . LEU A 1 93 ? -6.836 -5.667 6.773 1.00 97.94 93 LEU A CA 1
ATOM 743 C C . LEU A 1 93 ? -7.168 -5.968 5.306 1.00 97.94 93 LEU A C 1
ATOM 745 O O . LEU A 1 93 ? -7.119 -7.103 4.838 1.00 97.94 93 LEU A O 1
ATOM 749 N N . LEU A 1 94 ? -7.434 -4.905 4.544 1.00 97.19 94 LEU A N 1
ATOM 750 C CA . LEU A 1 94 ? -7.486 -4.937 3.084 1.00 97.19 94 LEU A CA 1
ATOM 751 C C . LEU A 1 94 ? -6.290 -4.140 2.571 1.00 97.19 94 LEU A C 1
ATOM 753 O O . LEU A 1 94 ? -6.223 -2.931 2.795 1.00 97.19 94 LEU A O 1
ATOM 757 N N . ILE A 1 95 ? -5.370 -4.803 1.879 1.00 96.00 95 ILE A N 1
ATOM 758 C CA . ILE A 1 95 ? -4.084 -4.218 1.485 1.00 96.00 95 ILE A CA 1
ATOM 759 C C . ILE A 1 95 ? -4.008 -4.154 -0.038 1.00 96.00 95 ILE A C 1
ATOM 761 O O . ILE A 1 95 ? -4.354 -5.122 -0.707 1.00 96.00 95 ILE A O 1
ATOM 765 N N . ASP A 1 96 ? -3.590 -3.019 -0.599 1.00 93.12 96 ASP A N 1
ATOM 766 C CA . ASP A 1 96 ? -3.357 -2.902 -2.042 1.00 93.12 96 ASP A CA 1
ATOM 767 C C . ASP A 1 96 ? -2.123 -3.723 -2.448 1.00 93.12 96 ASP A C 1
ATOM 769 O O . ASP A 1 96 ? -1.092 -3.659 -1.781 1.00 93.12 96 ASP A O 1
ATOM 773 N N . GLN A 1 97 ? -2.211 -4.478 -3.547 1.00 90.62 97 GLN A N 1
ATOM 774 C CA . GLN A 1 97 ? -1.146 -5.383 -3.992 1.00 90.62 97 GLN A CA 1
ATOM 775 C C . GLN A 1 97 ? 0.205 -4.710 -4.206 1.00 90.62 97 GLN A C 1
ATOM 777 O O . GLN A 1 97 ? 1.245 -5.355 -4.090 1.00 90.62 97 GLN A O 1
ATOM 782 N N . THR A 1 98 ? 0.198 -3.421 -4.521 1.00 88.69 98 THR A N 1
ATOM 783 C CA . THR A 1 98 ? 1.424 -2.654 -4.729 1.00 88.69 98 THR A CA 1
ATOM 784 C C . THR A 1 98 ? 2.153 -2.318 -3.424 1.00 88.69 98 THR A C 1
ATOM 786 O O . THR A 1 98 ? 3.299 -1.881 -3.476 1.00 88.69 98 THR A O 1
ATOM 789 N N . GLN A 1 99 ? 1.531 -2.529 -2.257 1.00 87.88 99 GLN A N 1
ATOM 790 C CA . GLN A 1 99 ? 2.101 -2.212 -0.949 1.00 87.88 99 GLN A CA 1
ATOM 791 C C . GLN A 1 99 ? 2.643 -3.470 -0.262 1.00 87.88 99 GLN A C 1
ATOM 793 O O . GLN A 1 99 ? 1.885 -4.325 0.201 1.00 87.88 99 GLN A O 1
ATOM 798 N N . LEU A 1 100 ? 3.968 -3.561 -0.145 1.00 85.62 100 LEU A N 1
ATOM 799 C CA . LEU A 1 100 ? 4.630 -4.710 0.476 1.00 85.62 100 LEU A CA 1
ATOM 800 C C . LEU A 1 100 ? 4.718 -4.557 1.996 1.00 85.62 100 LEU A C 1
ATOM 802 O O . LEU A 1 100 ? 4.383 -5.492 2.724 1.00 85.62 100 LEU A O 1
ATOM 806 N N . ALA A 1 101 ? 5.109 -3.377 2.491 1.00 95.38 101 ALA A N 1
ATOM 807 C CA . ALA A 1 101 ? 5.300 -3.159 3.925 1.00 95.38 101 ALA A CA 1
ATOM 808 C C . ALA A 1 101 ? 4.063 -3.470 4.788 1.00 95.38 101 ALA A C 1
ATOM 810 O O . ALA A 1 101 ? 4.227 -4.129 5.818 1.00 95.38 101 ALA A O 1
ATOM 811 N N . PRO A 1 102 ? 2.830 -3.070 4.412 1.00 95.81 102 PRO A N 1
ATOM 812 C CA . PRO A 1 102 ? 1.656 -3.381 5.220 1.00 95.81 102 PRO A CA 1
ATOM 813 C C . PRO A 1 102 ? 1.393 -4.881 5.387 1.00 95.81 102 PRO A C 1
ATOM 815 O O . PRO A 1 102 ? 0.917 -5.276 6.448 1.00 95.81 102 PRO A O 1
ATOM 818 N N . CYS A 1 103 ? 1.730 -5.712 4.391 1.00 94.50 103 CYS A N 1
ATOM 819 C CA . CYS A 1 103 ? 1.586 -7.168 4.494 1.00 94.50 103 CYS A CA 1
ATOM 820 C C . CYS A 1 103 ? 2.529 -7.722 5.573 1.00 94.50 103 CYS A C 1
ATOM 822 O O . CYS A 1 103 ? 2.087 -8.422 6.477 1.00 94.50 103 CYS A O 1
ATOM 824 N N . SER A 1 104 ? 3.800 -7.309 5.553 1.00 96.00 104 SER A N 1
ATOM 825 C CA . SER A 1 104 ? 4.784 -7.713 6.566 1.00 96.00 104 SER A CA 1
ATOM 826 C C . SER A 1 104 ? 4.405 -7.257 7.979 1.00 96.00 104 SER A C 1
ATOM 828 O O . SER A 1 104 ? 4.646 -7.970 8.950 1.00 96.00 104 SER A O 1
ATOM 830 N N . VAL A 1 105 ? 3.813 -6.064 8.117 1.00 97.62 105 VAL A N 1
ATOM 831 C CA . VAL A 1 105 ? 3.314 -5.574 9.413 1.00 97.62 105 VAL A CA 1
ATOM 832 C C . VAL A 1 105 ? 2.115 -6.398 9.887 1.00 97.62 105 VAL A C 1
ATOM 834 O O . VAL A 1 105 ? 2.024 -6.686 11.078 1.00 97.62 105 VAL A O 1
ATOM 837 N N . ALA A 1 106 ? 1.216 -6.789 8.981 1.00 97.31 106 ALA A N 1
ATOM 838 C CA . ALA A 1 106 ? 0.091 -7.661 9.306 1.00 97.31 106 ALA A CA 1
ATOM 839 C C . ALA A 1 106 ? 0.577 -9.023 9.821 1.00 97.31 106 ALA A C 1
ATOM 841 O O . ALA A 1 106 ? 0.151 -9.441 10.895 1.00 97.31 106 ALA A O 1
ATOM 842 N N . ASP A 1 107 ? 1.538 -9.642 9.123 1.00 96.69 107 ASP A N 1
ATOM 843 C CA . ASP A 1 107 ? 2.171 -10.899 9.541 1.00 96.69 107 ASP A CA 1
ATOM 844 C C . ASP A 1 107 ? 2.840 -10.763 10.919 1.00 96.69 107 ASP A C 1
ATOM 846 O O . ASP A 1 107 ? 2.671 -11.611 11.791 1.00 96.69 107 ASP A O 1
ATOM 850 N N . PHE A 1 108 ? 3.569 -9.665 11.153 1.00 97.56 108 PHE A N 1
ATOM 851 C CA . PHE A 1 108 ? 4.218 -9.395 12.441 1.00 97.56 108 PHE A CA 1
ATOM 852 C C . PHE A 1 108 ? 3.225 -9.254 13.607 1.00 97.56 108 PHE A C 1
ATOM 854 O O . PHE A 1 108 ? 3.569 -9.559 14.750 1.00 97.56 108 PHE A O 1
ATOM 861 N N . LEU A 1 109 ? 2.012 -8.771 13.336 1.00 97.56 109 LEU A N 1
ATOM 862 C CA . LEU A 1 109 ? 0.953 -8.597 14.331 1.00 97.56 109 LEU A CA 1
ATOM 863 C C . LEU A 1 109 ? -0.011 -9.789 14.418 1.00 97.56 109 LEU A C 1
ATOM 865 O O . LEU A 1 109 ? -0.945 -9.718 15.213 1.00 97.56 109 LEU A O 1
ATOM 869 N N . ASP A 1 110 ? 0.205 -10.847 13.629 1.00 97.50 110 ASP A N 1
ATOM 870 C CA . ASP A 1 110 ? -0.720 -11.980 13.477 1.00 97.50 110 ASP A CA 1
ATOM 871 C C . ASP A 1 110 ? -2.147 -11.528 13.091 1.00 97.50 110 ASP A C 1
ATOM 873 O O . ASP A 1 110 ? -3.156 -12.057 13.560 1.00 97.50 110 ASP A O 1
ATOM 877 N N . LEU A 1 111 ? -2.237 -10.487 12.249 1.00 98.12 111 LEU A N 1
ATOM 878 C CA . LEU A 1 111 ? -3.501 -9.936 11.764 1.00 98.12 111 LEU A CA 1
ATOM 879 C C . LEU A 1 111 ? -3.891 -10.559 10.420 1.00 98.12 111 LEU A C 1
ATOM 881 O O . LEU A 1 111 ? -3.104 -10.516 9.469 1.00 98.12 111 LEU A O 1
ATOM 885 N N . PRO A 1 112 ? -5.130 -11.061 10.274 1.00 97.94 112 PRO A N 1
ATOM 886 C CA . PRO A 1 112 ? -5.594 -11.569 8.996 1.00 97.94 112 PRO A CA 1
ATOM 887 C C . PRO A 1 112 ? -5.746 -10.425 7.987 1.00 97.94 112 PRO A C 1
ATOM 889 O O . PRO A 1 112 ? -6.268 -9.349 8.295 1.00 97.94 112 PRO A O 1
ATOM 892 N N . TYR A 1 113 ? -5.328 -10.673 6.747 1.00 97.38 113 TYR A N 1
ATOM 893 C CA . TYR A 1 113 ? -5.471 -9.709 5.664 1.00 97.38 113 TYR A CA 1
ATOM 894 C C . TYR A 1 113 ? -5.809 -10.365 4.330 1.00 97.38 113 TYR A C 1
ATOM 896 O O . TYR A 1 113 ? -5.540 -11.542 4.095 1.00 97.38 113 TYR A O 1
ATOM 904 N N . VAL A 1 114 ? -6.386 -9.570 3.429 1.00 95.50 114 VAL A N 1
ATOM 905 C CA . VAL A 1 114 ? -6.524 -9.909 2.010 1.00 95.50 114 VAL A CA 1
ATOM 906 C C . VAL A 1 114 ? -5.825 -8.855 1.169 1.00 95.50 114 VAL A C 1
ATOM 908 O O . VAL A 1 114 ? -6.016 -7.649 1.346 1.00 95.50 114 VAL A O 1
ATOM 911 N N . ASN A 1 115 ? -5.038 -9.338 0.214 1.00 92.06 115 ASN A N 1
ATOM 912 C CA . ASN A 1 115 ? -4.403 -8.519 -0.798 1.00 92.06 115 ASN A CA 1
ATOM 913 C C . ASN A 1 115 ? -5.382 -8.264 -1.961 1.00 92.06 115 ASN A C 1
ATOM 915 O O . ASN A 1 115 ? -5.974 -9.195 -2.513 1.00 92.06 115 ASN A O 1
ATOM 919 N N . ILE A 1 116 ? -5.573 -6.997 -2.316 1.00 93.06 116 ILE A N 1
ATOM 920 C CA . ILE A 1 116 ? -6.483 -6.532 -3.357 1.00 93.06 116 ILE A CA 1
ATOM 921 C C . ILE A 1 116 ? -5.664 -5.971 -4.514 1.00 93.06 116 ILE A C 1
ATOM 923 O O . ILE A 1 116 ? -4.971 -4.965 -4.377 1.00 93.06 116 ILE A O 1
ATOM 927 N N . SER A 1 117 ? -5.827 -6.571 -5.691 1.00 90.00 117 SER A N 1
ATOM 928 C CA . SER A 1 117 ? -5.304 -6.032 -6.945 1.00 90.00 117 SER A CA 1
ATOM 929 C C . SER A 1 117 ? -6.433 -5.390 -7.744 1.00 90.00 117 SER A C 1
ATOM 931 O O . SER A 1 117 ? -7.426 -6.040 -8.069 1.00 90.00 117 SER A O 1
ATOM 933 N N . ASN A 1 118 ? -6.301 -4.099 -8.043 1.00 86.06 118 ASN A N 1
ATOM 934 C CA . ASN A 1 118 ? -7.228 -3.342 -8.893 1.00 86.06 118 ASN A CA 1
ATOM 935 C C . ASN A 1 118 ? -6.590 -2.896 -10.223 1.00 86.06 118 ASN A C 1
ATOM 937 O O . ASN A 1 118 ? -7.212 -2.141 -10.972 1.00 86.06 118 ASN A O 1
ATOM 941 N N . ALA A 1 119 ? -5.360 -3.339 -10.488 1.00 84.38 119 ALA A N 1
ATOM 942 C CA . ALA A 1 119 ? -4.565 -3.005 -11.661 1.00 84.38 119 ALA A CA 1
ATOM 943 C C . ALA A 1 119 ? -4.031 -4.296 -12.312 1.00 84.38 119 ALA A C 1
ATOM 945 O O . ALA A 1 119 ? -4.723 -5.314 -12.343 1.00 84.38 119 ALA A O 1
ATOM 946 N N . LEU A 1 120 ? -2.815 -4.257 -12.867 1.00 81.94 120 LEU A N 1
ATOM 947 C CA . LEU A 1 120 ? -2.138 -5.463 -13.336 1.00 81.94 120 LEU A CA 1
ATOM 948 C C . LEU A 1 120 ? -1.793 -6.362 -12.146 1.00 81.94 120 LEU A C 1
ATOM 950 O O . LEU A 1 120 ? -1.260 -5.896 -11.141 1.00 81.94 120 LEU A O 1
ATOM 954 N N . ILE A 1 121 ? -2.078 -7.655 -12.287 1.00 80.50 121 ILE A N 1
ATOM 955 C CA . ILE A 1 121 ? -1.779 -8.655 -11.264 1.00 80.50 121 ILE A CA 1
ATOM 956 C C . ILE A 1 121 ? -0.258 -8.794 -11.149 1.00 80.50 121 ILE A C 1
ATOM 958 O O . ILE A 1 121 ? 0.396 -9.227 -12.093 1.00 80.50 121 ILE A O 1
ATOM 962 N N . LEU A 1 122 ? 0.283 -8.459 -9.977 1.00 82.50 122 LEU A N 1
ATOM 963 C CA . LEU A 1 122 ? 1.708 -8.611 -9.655 1.00 82.50 122 LEU A CA 1
ATOM 964 C C . LEU A 1 122 ? 2.054 -10.001 -9.101 1.00 82.50 122 LEU A C 1
ATOM 966 O O . LEU A 1 122 ? 3.224 -10.300 -8.883 1.00 82.50 122 LEU A O 1
ATOM 970 N N . ASN A 1 123 ? 1.052 -10.856 -8.861 1.00 80.75 123 ASN A N 1
ATOM 971 C CA . ASN A 1 123 ? 1.285 -12.217 -8.388 1.00 80.75 123 ASN A CA 1
ATOM 972 C C . ASN A 1 123 ? 2.075 -12.998 -9.430 1.00 80.75 123 ASN A C 1
ATOM 974 O O . ASN A 1 123 ? 1.673 -13.106 -10.590 1.00 80.75 123 ASN A O 1
ATOM 978 N N . TYR A 1 124 ? 3.174 -13.586 -8.979 1.00 82.44 124 TYR A N 1
ATOM 979 C CA . TYR A 1 124 ? 4.016 -14.396 -9.830 1.00 82.44 124 TYR A CA 1
ATOM 980 C C . T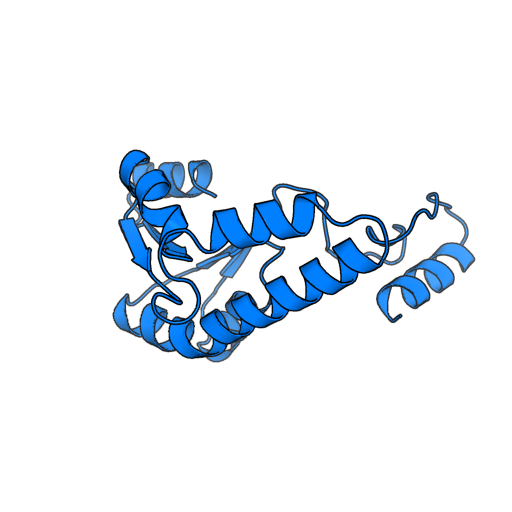YR A 1 124 ? 3.385 -15.761 -10.084 1.00 82.44 124 TYR A C 1
ATOM 982 O O . TYR A 1 124 ? 3.105 -16.528 -9.164 1.00 82.44 124 TYR A O 1
ATOM 990 N N . GLU A 1 125 ? 3.212 -16.080 -11.360 1.00 87.06 125 GLU A N 1
ATOM 991 C CA . GLU A 1 125 ? 2.854 -17.406 -11.837 1.00 87.06 125 GLU A CA 1
ATOM 992 C C . GLU A 1 125 ? 3.839 -17.757 -12.951 1.00 87.06 125 GLU A C 1
ATOM 994 O O . GLU A 1 125 ? 4.024 -16.997 -13.896 1.00 87.06 125 GLU A O 1
ATOM 999 N N . ILE A 1 126 ? 4.533 -18.887 -12.820 1.00 89.88 126 ILE A N 1
ATOM 1000 C CA . ILE A 1 126 ? 5.665 -19.218 -13.697 1.00 89.88 126 ILE A CA 1
ATOM 1001 C C . ILE A 1 126 ? 5.260 -19.418 -15.167 1.00 89.88 126 ILE A C 1
ATOM 1003 O O . ILE A 1 126 ? 6.105 -19.318 -16.051 1.00 89.88 126 ILE A O 1
ATOM 1007 N N . GLY A 1 127 ? 3.998 -19.713 -15.471 1.00 92.06 127 GLY A N 1
ATOM 1008 C CA . GLY A 1 127 ? 3.454 -19.786 -16.827 1.00 92.06 127 GLY A CA 1
ATOM 1009 C C . GLY A 1 127 ? 3.159 -18.428 -17.475 1.00 92.06 127 GLY A C 1
ATOM 1010 O O . GLY A 1 127 ? 3.066 -18.359 -18.704 1.00 92.06 127 GLY A O 1
ATOM 1011 N N . VAL A 1 128 ? 3.081 -17.347 -16.700 1.00 91.12 128 VAL A N 1
ATOM 1012 C CA . VAL A 1 128 ? 2.801 -15.988 -17.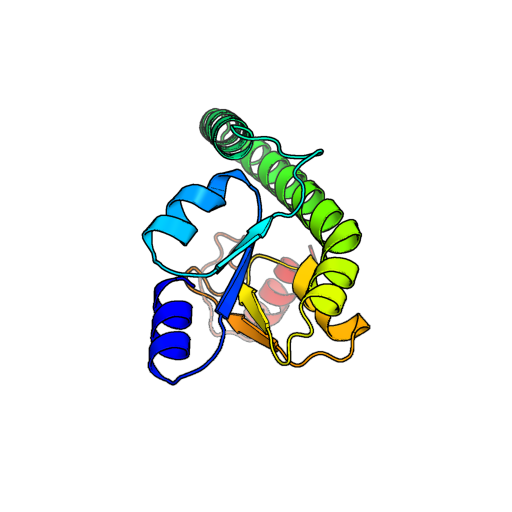173 1.00 91.12 128 VAL A CA 1
ATOM 1013 C C . VAL A 1 128 ? 4.093 -15.157 -17.167 1.00 91.12 128 VAL A C 1
ATOM 1015 O O . VAL A 1 128 ? 4.834 -15.159 -16.184 1.00 91.12 128 VAL A O 1
ATOM 1018 N N . PRO A 1 129 ? 4.422 -14.450 -18.267 1.00 91.44 129 PRO A N 1
ATOM 1019 C CA . PRO A 1 129 ? 5.561 -13.540 -18.272 1.00 91.44 129 PRO A CA 1
ATOM 1020 C C . PRO A 1 129 ? 5.417 -12.456 -17.192 1.00 91.44 129 PRO A C 1
ATOM 1022 O O . PRO A 1 129 ? 4.324 -11.902 -17.057 1.00 91.44 129 PRO A O 1
ATOM 1025 N N . PRO A 1 130 ? 6.486 -12.113 -16.451 1.00 88.38 130 PRO A N 1
ATOM 1026 C CA . PRO A 1 130 ? 6.401 -11.101 -15.403 1.00 88.38 130 PRO A CA 1
ATOM 1027 C C . PRO A 1 130 ? 6.011 -9.739 -15.977 1.00 88.38 130 PRO A C 1
ATOM 1029 O O . PRO A 1 130 ? 6.466 -9.369 -17.065 1.00 88.38 130 PRO A O 1
ATOM 1032 N N . VAL A 1 131 ? 5.193 -8.987 -15.240 1.00 83.94 131 VAL A N 1
ATOM 1033 C CA . VAL A 1 131 ? 4.593 -7.723 -15.706 1.00 83.94 131 VAL A CA 1
ATOM 1034 C C . VAL A 1 131 ? 5.620 -6.649 -16.075 1.00 83.94 131 VAL A C 1
ATOM 1036 O O . VAL A 1 131 ? 5.337 -5.781 -16.894 1.00 83.94 131 VAL A O 1
ATOM 1039 N N . GLN A 1 132 ? 6.821 -6.721 -15.501 1.00 79.44 132 GLN A N 1
ATOM 1040 C CA . GLN A 1 132 ? 7.941 -5.824 -15.777 1.00 79.44 132 GLN A CA 1
ATOM 1041 C C . GLN A 1 132 ? 8.664 -6.134 -17.098 1.00 79.44 132 GLN A C 1
ATOM 1043 O O . GLN A 1 132 ? 9.560 -5.395 -17.502 1.00 79.44 132 GLN A O 1
ATOM 1048 N N . THR A 1 133 ? 8.306 -7.224 -17.783 1.00 85.81 133 THR A N 1
ATOM 1049 C CA . THR A 1 133 ? 8.960 -7.664 -19.021 1.00 85.81 133 THR A CA 1
ATOM 1050 C C . THR A 1 133 ? 8.085 -7.395 -20.244 1.00 85.81 133 THR A C 1
ATOM 1052 O O . THR A 1 133 ? 6.863 -7.486 -20.199 1.00 85.81 133 THR A O 1
ATOM 1055 N N . SER A 1 134 ? 8.712 -7.137 -21.394 1.00 88.06 134 SER A N 1
ATOM 1056 C CA . SER A 1 134 ? 8.021 -7.066 -22.694 1.00 88.06 134 SER A CA 1
ATOM 1057 C C . SER A 1 134 ? 7.793 -8.445 -23.330 1.00 88.06 134 SER A C 1
ATOM 1059 O O . SER A 1 134 ? 7.461 -8.565 -24.515 1.00 88.06 134 SER A O 1
ATOM 1061 N N . TRP A 1 135 ? 8.019 -9.516 -22.569 1.00 92.62 135 TRP A N 1
ATOM 1062 C CA . TRP A 1 135 ? 7.982 -10.877 -23.070 1.00 92.62 135 TRP A CA 1
ATOM 1063 C C . TRP A 1 135 ? 6.563 -11.304 -23.419 1.00 92.62 135 TRP A C 1
ATOM 1065 O O . TRP A 1 135 ? 5.645 -11.253 -22.607 1.00 92.62 135 TRP A O 1
ATOM 1075 N N . ARG A 1 136 ? 6.393 -11.830 -24.632 1.00 92.94 136 ARG A N 1
ATOM 1076 C CA . ARG A 1 136 ? 5.128 -12.450 -25.024 1.00 92.94 136 ARG A CA 1
ATOM 1077 C C . ARG A 1 136 ? 4.934 -13.781 -24.297 1.00 92.94 136 ARG A C 1
ATOM 1079 O O . ARG A 1 136 ? 5.904 -14.503 -24.014 1.00 92.94 136 ARG A O 1
ATOM 1086 N N . TYR A 1 137 ? 3.670 -14.095 -24.021 1.00 93.44 137 TYR A N 1
ATOM 1087 C CA . TYR A 1 137 ? 3.259 -15.409 -23.539 1.00 93.44 137 TYR A CA 1
ATOM 1088 C C . TYR A 1 137 ? 3.723 -16.499 -24.509 1.00 93.44 137 TYR A C 1
ATOM 1090 O O . TYR A 1 137 ? 3.695 -16.315 -25.728 1.00 93.44 137 TYR A O 1
ATOM 1098 N N . HIS A 1 138 ? 4.153 -17.631 -23.958 1.00 94.31 138 HIS A N 1
ATOM 1099 C CA . HIS A 1 138 ? 4.564 -18.786 -24.740 1.00 94.31 138 HIS A CA 1
ATOM 1100 C C . HIS A 1 138 ? 4.285 -20.075 -23.949 1.00 94.31 138 HIS A C 1
ATOM 1102 O O . HIS A 1 138 ? 4.725 -20.165 -22.802 1.00 94.31 138 HIS A O 1
ATOM 1108 N N . PRO A 1 139 ? 3.607 -21.086 -24.522 1.00 94.19 139 PRO A N 1
ATOM 1109 C CA . PRO A 1 139 ? 3.152 -22.263 -23.772 1.00 94.19 139 PRO A CA 1
ATOM 1110 C C . PRO A 1 139 ? 4.237 -23.329 -23.531 1.00 94.19 139 PRO A C 1
ATOM 1112 O O . PRO A 1 139 ? 4.031 -24.247 -22.742 1.00 94.19 139 PRO A O 1
ATOM 1115 N N . ALA A 1 140 ? 5.385 -23.255 -24.214 1.00 94.81 140 ALA A N 1
ATOM 1116 C CA . ALA A 1 140 ? 6.440 -24.266 -24.075 1.00 94.81 140 ALA A CA 1
ATOM 1117 C C . ALA A 1 140 ? 7.103 -24.256 -22.690 1.00 94.81 140 ALA A C 1
ATOM 1119 O O . ALA A 1 140 ? 7.328 -23.198 -22.118 1.00 94.81 140 ALA A O 1
ATOM 1120 N N . CYS A 1 141 ? 7.530 -25.421 -22.196 1.00 93.56 141 CYS A N 1
ATOM 1121 C CA . CYS A 1 141 ? 8.108 -25.568 -20.853 1.00 93.56 141 CYS A CA 1
ATOM 1122 C C . CYS A 1 141 ? 9.312 -24.652 -20.567 1.00 93.56 141 CYS A C 1
ATOM 1124 O O . CYS A 1 141 ? 9.480 -24.213 -19.432 1.00 93.56 141 CYS A O 1
ATOM 1126 N N . TRP A 1 142 ? 10.124 -24.320 -21.578 1.00 95.00 142 TRP A N 1
ATOM 1127 C CA . TRP A 1 142 ? 11.272 -23.421 -21.408 1.00 95.00 142 TRP A CA 1
ATOM 1128 C C . TRP A 1 142 ? 10.859 -21.984 -21.057 1.00 95.00 142 TRP A C 1
ATOM 1130 O O . TRP A 1 142 ? 11.628 -21.271 -20.413 1.00 95.00 142 TRP A O 1
ATOM 1140 N N . SER A 1 143 ? 9.646 -21.553 -21.427 1.00 94.50 143 SER A N 1
ATOM 1141 C CA . SER A 1 143 ? 9.163 -20.209 -21.097 1.00 94.50 143 SER A CA 1
ATOM 1142 C C . SER A 1 143 ? 9.000 -20.030 -19.591 1.00 94.50 143 SER A C 1
ATOM 1144 O O . SER A 1 143 ? 9.231 -18.934 -19.095 1.00 94.50 143 SER A O 1
ATOM 1146 N N . LYS A 1 144 ? 8.706 -21.109 -18.852 1.00 94.12 144 LYS A N 1
ATOM 1147 C CA . LYS A 1 144 ? 8.605 -21.084 -17.389 1.00 94.12 144 LYS A CA 1
ATOM 1148 C C . LYS A 1 144 ? 9.941 -20.785 -16.722 1.00 94.12 144 LYS A C 1
ATOM 1150 O O . LYS A 1 144 ? 9.982 -20.018 -15.771 1.00 94.12 144 LYS A O 1
ATOM 1155 N N . LEU A 1 145 ? 11.037 -21.338 -17.250 1.00 93.81 145 LEU A N 1
ATOM 1156 C CA . LEU A 1 145 ? 12.391 -21.032 -16.775 1.00 93.81 145 LEU A CA 1
ATOM 1157 C C . LEU A 1 145 ? 12.768 -19.577 -17.077 1.00 93.81 145 LEU A C 1
ATOM 1159 O O . LEU A 1 145 ? 13.298 -18.894 -16.207 1.00 93.81 145 LEU A O 1
ATOM 1163 N N . ARG A 1 146 ? 12.439 -19.084 -18.281 1.00 93.94 146 ARG A N 1
ATOM 1164 C CA . ARG A 1 146 ? 12.600 -17.666 -18.640 1.00 93.94 146 ARG A CA 1
ATOM 1165 C C . ARG A 1 146 ? 11.822 -16.770 -17.670 1.00 93.94 146 ARG A C 1
ATOM 1167 O O . ARG A 1 146 ? 12.389 -15.826 -17.135 1.00 93.94 146 ARG A O 1
ATOM 1174 N N . ASN A 1 147 ? 10.546 -17.078 -17.435 1.00 94.12 147 ASN A N 1
ATOM 1175 C CA . ASN A 1 147 ? 9.678 -16.320 -16.536 1.00 94.12 147 ASN A CA 1
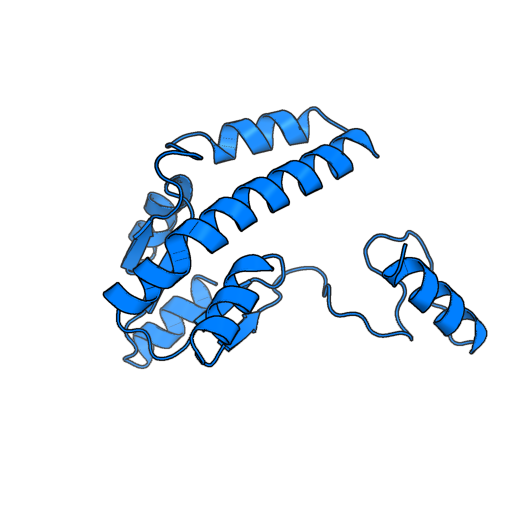ATOM 1176 C C . ASN A 1 147 ? 10.225 -16.335 -15.103 1.00 94.12 147 ASN A C 1
ATOM 1178 O O . ASN A 1 147 ? 10.343 -15.272 -14.512 1.00 94.12 147 ASN A O 1
ATOM 1182 N N . LEU A 1 148 ? 10.645 -17.497 -14.589 1.00 91.50 148 LEU A N 1
ATOM 1183 C CA . LEU A 1 148 ? 11.280 -17.618 -13.274 1.00 91.50 148 LEU A CA 1
ATOM 1184 C C . LEU A 1 148 ? 12.525 -16.730 -13.159 1.00 91.50 148 LEU A C 1
ATOM 1186 O O . LEU A 1 148 ? 12.670 -16.005 -12.180 1.00 91.50 148 LEU A O 1
ATOM 1190 N N . TRP A 1 149 ? 13.382 -16.729 -14.183 1.00 90.06 149 TRP A N 1
ATOM 1191 C CA . TRP A 1 149 ? 14.551 -15.853 -14.214 1.00 90.06 149 TRP A CA 1
ATOM 1192 C C . TRP A 1 149 ? 14.161 -14.371 -14.177 1.00 90.06 149 TRP A C 1
ATOM 1194 O O . TRP A 1 149 ? 14.731 -13.617 -13.402 1.00 90.06 149 TRP A O 1
ATOM 1204 N N . GLY A 1 150 ? 13.140 -13.964 -14.937 1.00 85.88 150 GLY A N 1
ATOM 1205 C CA . GLY A 1 150 ? 12.641 -12.584 -14.922 1.00 85.88 150 GLY A CA 1
ATOM 1206 C C . GLY A 1 150 ? 11.960 -12.152 -13.617 1.00 85.88 150 GLY A C 1
ATOM 1207 O O . GLY A 1 150 ? 11.781 -10.958 -13.411 1.00 85.88 150 GLY A O 1
ATOM 1208 N N . ILE A 1 151 ? 11.560 -13.094 -12.756 1.00 83.62 151 ILE A N 1
ATOM 1209 C CA . ILE A 1 151 ? 11.018 -12.816 -11.413 1.00 83.62 151 ILE A CA 1
ATOM 1210 C C . ILE A 1 151 ? 12.151 -12.599 -10.405 1.00 83.62 151 ILE A C 1
ATOM 1212 O O . ILE A 1 151 ? 12.004 -11.824 -9.468 1.00 83.62 151 ILE A O 1
ATOM 1216 N N . SER A 1 152 ? 13.256 -13.331 -10.568 1.00 75.50 152 SER A N 1
ATOM 1217 C CA . SER A 1 152 ? 14.395 -13.320 -9.642 1.00 75.50 152 SER A CA 1
ATOM 1218 C C . SER A 1 152 ? 15.483 -12.293 -9.983 1.00 75.50 152 SER A C 1
ATOM 1220 O O . SER A 1 152 ? 16.427 -12.165 -9.204 1.00 75.50 152 SER A O 1
ATOM 1222 N N . ALA A 1 153 ? 15.388 -11.628 -11.137 1.00 58.47 153 ALA A N 1
ATOM 1223 C CA . ALA A 1 153 ? 16.324 -10.611 -11.623 1.00 58.47 153 ALA A CA 1
ATOM 1224 C C . ALA A 1 153 ? 15.801 -9.197 -11.347 1.00 58.47 153 ALA A C 1
ATOM 1226 O O . ALA A 1 153 ? 16.636 -8.346 -10.971 1.00 58.47 153 ALA A O 1
#

Radius of gyration: 17.95 Å; chains: 1; bounding box: 39×44×44 Å

pLDDT: mean 93.83, std 5.22, range [58.47, 98.12]

Foldseek 3Di:
DLVVQVVCVVVVDQAEDEEAPQCVVVCVVSVHHYDYWCCPVQPHPNVVVLVVVLVVDDDPVSVVSVVVVLVSRLVRCLVPVLVVCVVVVDQEEEAEQSHDNVVVSCVVVVHHYDYDYPDDDQDDDLQDAGPPDPDDGDRDPVSSVVRVVVVVD

Sequence (153 aa):
MIALGKELQNRGHQVTVINLVDSQEKIIRSSLHFFPVGEKDFPIGSTQQHLNRLGGLTGIAAFEYMITLFLAWDRVYLNELADRLRHLGVDFLLIDQTQLAPCSVADFLDLPYVNISNALILNYEIGVPPVQTSWRYHPACWSKLRNLWGISA

Secondary structure (DSSP, 8-state):
-HHHHHHHHHTT---EEEEEGGGHHHHHTTT-EEEEE-TTTS-TTHHHHHHHHHHT--HHHHHHHHHHHHHHHHHHHHHHHHHHHHHHT-S-EEEETT-SHHHHHHHHTT--EEEE-SSS-----TTS--TTS-PPP--SHHHHHHHHHHHH-